Protein AF-A0A933Y3S4-F1 (afdb_monomer)

Radius of gyration: 13.03 Å; Cα contacts (8 Å, |Δi|>4): 198; chains: 1; bounding box: 32×30×29 Å

Structure (mmCIF, N/CA/C/O backbone):
data_AF-A0A933Y3S4-F1
#
_entry.id   AF-A0A933Y3S4-F1
#
loop_
_atom_site.group_PDB
_atom_site.id
_atom_site.type_symbol
_atom_site.label_atom_id
_atom_site.label_alt_id
_atom_site.label_comp_id
_atom_site.label_asym_id
_atom_site.label_entity_id
_atom_site.label_seq_id
_atom_site.pdbx_PDB_ins_code
_atom_site.Cartn_x
_atom_site.Cartn_y
_atom_site.Cartn_z
_atom_site.occupancy
_atom_site.B_iso_or_equiv
_atom_site.auth_seq_id
_atom_site.auth_comp_id
_atom_site.auth_asym_id
_atom_site.auth_atom_id
_atom_site.pdbx_PDB_model_num
ATOM 1 N N . MET A 1 1 ? -4.314 15.878 7.678 1.00 68.31 1 MET A N 1
ATOM 2 C CA . MET A 1 1 ? -5.068 14.777 7.033 1.00 68.31 1 MET A CA 1
ATOM 3 C C . MET A 1 1 ? -4.228 13.519 7.175 1.00 68.31 1 MET A C 1
ATOM 5 O O . MET A 1 1 ? -3.018 13.642 7.026 1.00 68.31 1 MET A O 1
ATOM 9 N N . LYS A 1 2 ? -4.815 12.364 7.532 1.00 89.31 2 LYS A N 1
ATOM 10 C CA . LYS A 1 2 ? -4.036 11.124 7.704 1.00 89.31 2 LYS A CA 1
ATOM 11 C C . LYS A 1 2 ? -3.512 10.631 6.357 1.00 89.31 2 LYS A C 1
ATOM 13 O O . LYS A 1 2 ? -4.253 10.648 5.373 1.00 89.31 2 LYS A O 1
ATOM 18 N N . LYS A 1 3 ? -2.268 10.154 6.346 1.00 95.06 3 LYS A N 1
ATOM 19 C CA . LYS A 1 3 ? -1.577 9.666 5.148 1.00 95.06 3 LYS A CA 1
ATOM 20 C C . LYS A 1 3 ? -1.004 8.278 5.370 1.00 95.06 3 LYS A C 1
ATOM 22 O O . LYS A 1 3 ? -0.773 7.860 6.506 1.00 95.06 3 LYS A O 1
ATOM 27 N N . TYR A 1 4 ? -0.744 7.591 4.270 1.00 97.12 4 TYR A N 1
ATOM 28 C CA . TYR A 1 4 ? 0.108 6.414 4.268 1.00 97.12 4 TYR A CA 1
ATOM 29 C C . TYR A 1 4 ? 1.078 6.473 3.094 1.00 97.12 4 TYR A C 1
ATOM 31 O O . TYR A 1 4 ? 0.815 7.136 2.084 1.00 97.12 4 TYR A O 1
ATOM 39 N N . SER A 1 5 ? 2.183 5.752 3.231 1.00 97.00 5 SER A N 1
ATOM 40 C CA . SER A 1 5 ? 3.188 5.629 2.185 1.00 97.00 5 SER A CA 1
ATOM 41 C C . SER A 1 5 ? 3.470 4.166 1.880 1.00 97.00 5 SER A C 1
ATOM 43 O O . SER A 1 5 ? 3.535 3.327 2.779 1.00 97.00 5 SER A O 1
ATOM 45 N N . VAL A 1 6 ? 3.642 3.873 0.594 1.00 96.75 6 VAL A N 1
ATOM 46 C CA . VAL A 1 6 ? 4.047 2.571 0.059 1.00 96.75 6 VAL A CA 1
ATOM 47 C C . VAL A 1 6 ? 5.350 2.786 -0.692 1.00 96.75 6 VAL A C 1
ATOM 49 O O . VAL A 1 6 ? 5.439 3.719 -1.489 1.00 96.75 6 VAL A O 1
ATOM 52 N N . GLY A 1 7 ? 6.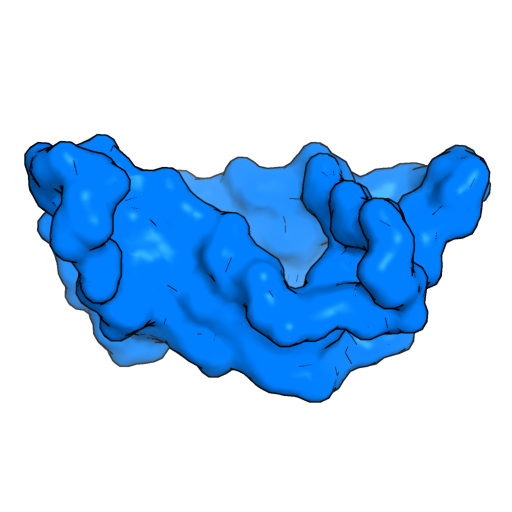354 1.953 -0.429 1.00 94.62 7 GLY A N 1
ATOM 53 C CA . GLY A 1 7 ? 7.663 2.102 -1.059 1.00 94.62 7 GLY A CA 1
ATOM 54 C C . GLY A 1 7 ? 8.191 0.829 -1.694 1.00 94.62 7 GLY A C 1
ATOM 55 O O . GLY A 1 7 ? 8.023 -0.267 -1.142 1.00 94.62 7 GLY A O 1
ATOM 56 N N . ALA A 1 8 ? 8.832 1.013 -2.845 1.00 93.56 8 ALA A N 1
ATOM 57 C CA . ALA A 1 8 ? 9.706 0.049 -3.485 1.00 93.56 8 ALA A CA 1
ATOM 58 C C . ALA A 1 8 ? 11.078 0.049 -2.800 1.00 93.56 8 ALA A C 1
ATOM 60 O O . ALA A 1 8 ? 11.451 0.998 -2.114 1.00 93.56 8 ALA A O 1
ATOM 61 N N . GLY A 1 9 ? 11.793 -1.062 -2.944 1.00 86.94 9 GLY A N 1
ATOM 62 C CA . GLY A 1 9 ? 13.170 -1.190 -2.476 1.00 86.94 9 GLY A CA 1
ATOM 63 C C . GLY A 1 9 ? 14.166 -1.014 -3.618 1.00 86.94 9 GLY A C 1
ATOM 64 O O . GLY A 1 9 ? 13.748 -0.791 -4.760 1.00 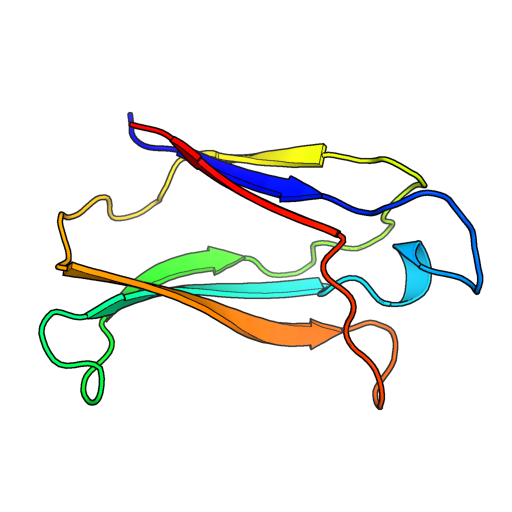86.94 9 GLY A O 1
ATOM 65 N N . PRO A 1 10 ? 15.465 -1.197 -3.341 1.00 86.00 10 PRO A N 1
ATOM 66 C CA . PRO A 1 10 ? 16.493 -1.157 -4.372 1.00 86.00 10 PRO A CA 1
ATOM 67 C C . PRO A 1 10 ? 16.278 -2.286 -5.390 1.00 86.00 10 PRO A C 1
ATOM 69 O O . PRO A 1 10 ? 15.641 -3.300 -5.079 1.00 86.00 10 PRO A O 1
ATOM 72 N N . ASN A 1 11 ? 16.855 -2.154 -6.591 1.00 78.31 11 ASN A N 1
ATOM 73 C CA . ASN A 1 11 ? 16.693 -3.098 -7.711 1.00 78.31 11 ASN A CA 1
ATOM 74 C C . ASN A 1 11 ? 17.373 -4.466 -7.528 1.00 78.31 11 ASN A C 1
ATOM 76 O O . ASN A 1 11 ? 18.001 -5.014 -8.435 1.00 78.31 11 ASN A O 1
ATOM 80 N N . VAL A 1 12 ? 17.282 -5.054 -6.345 1.00 73.19 12 VAL A N 1
ATOM 81 C CA . VAL A 1 12 ? 17.776 -6.401 -6.106 1.00 73.19 12 VAL A CA 1
ATOM 82 C C . VAL A 1 12 ? 16.645 -7.370 -6.448 1.00 73.19 12 VAL A C 1
ATOM 84 O O . VAL A 1 12 ? 15.541 -7.310 -5.901 1.00 73.19 12 VAL A O 1
ATOM 87 N N . HIS A 1 13 ? 16.899 -8.267 -7.402 1.00 76.31 13 HIS A N 1
ATOM 88 C CA . HIS A 1 13 ? 15.926 -9.248 -7.896 1.00 76.31 13 HIS A CA 1
ATOM 89 C C . HIS A 1 13 ? 14.634 -8.639 -8.487 1.00 76.31 13 HIS A C 1
ATOM 91 O O . HIS A 1 13 ? 13.558 -9.197 -8.240 1.00 76.31 13 HIS A O 1
ATOM 97 N N . ALA A 1 14 ? 14.717 -7.521 -9.220 1.00 79.25 14 ALA A N 1
ATOM 98 C CA . ALA A 1 14 ? 13.572 -6.855 -9.859 1.00 79.25 14 ALA A CA 1
ATOM 99 C C . ALA A 1 14 ? 12.458 -6.460 -8.865 1.00 79.25 14 ALA A C 1
ATOM 101 O O . ALA A 1 14 ? 11.279 -6.756 -9.063 1.00 79.25 14 ALA A O 1
ATOM 102 N N . ALA A 1 15 ? 12.835 -5.848 -7.735 1.00 80.25 15 ALA A N 1
ATOM 103 C CA . ALA A 1 15 ? 11.902 -5.510 -6.659 1.00 80.25 15 ALA A CA 1
ATOM 104 C C . ALA A 1 15 ? 10.796 -4.534 -7.097 1.00 80.25 15 ALA A C 1
ATOM 106 O O . ALA A 1 15 ? 9.632 -4.790 -6.792 1.00 80.25 15 ALA A O 1
ATOM 107 N N . HIS A 1 16 ? 11.129 -3.485 -7.856 1.00 84.44 16 HIS A N 1
ATOM 108 C CA . HIS A 1 16 ? 10.147 -2.518 -8.357 1.00 84.44 16 HIS A CA 1
ATOM 109 C C . HIS A 1 16 ? 9.122 -3.164 -9.312 1.00 84.44 16 HIS A C 1
ATOM 111 O O . HIS A 1 16 ? 7.937 -2.845 -9.250 1.00 84.44 16 HIS A O 1
ATOM 117 N N . MET A 1 17 ? 9.529 -4.157 -10.118 1.00 88.12 17 MET A N 1
ATOM 118 C CA . MET A 1 17 ? 8.627 -4.917 -11.006 1.00 88.12 17 MET A CA 1
ATOM 119 C C . MET A 1 17 ? 7.669 -5.849 -10.255 1.00 88.12 17 MET A C 1
ATOM 121 O O . MET A 1 17 ? 6.784 -6.444 -10.859 1.00 88.12 17 MET A O 1
ATOM 125 N N . ARG A 1 18 ? 7.841 -6.011 -8.942 1.00 92.00 18 ARG A N 1
ATOM 126 C CA . ARG A 1 18 ? 7.001 -6.864 -8.089 1.00 92.00 18 ARG A CA 1
ATOM 127 C C . ARG A 1 18 ? 6.155 -6.059 -7.114 1.00 92.00 18 ARG A C 1
ATOM 129 O O . ARG A 1 18 ? 5.520 -6.632 -6.233 1.00 92.00 18 ARG A O 1
ATOM 136 N N . MET A 1 19 ? 6.145 -4.740 -7.249 1.00 94.00 19 MET A N 1
ATOM 137 C CA . MET A 1 19 ? 5.291 -3.884 -6.440 1.00 94.00 19 MET A CA 1
ATOM 138 C C . MET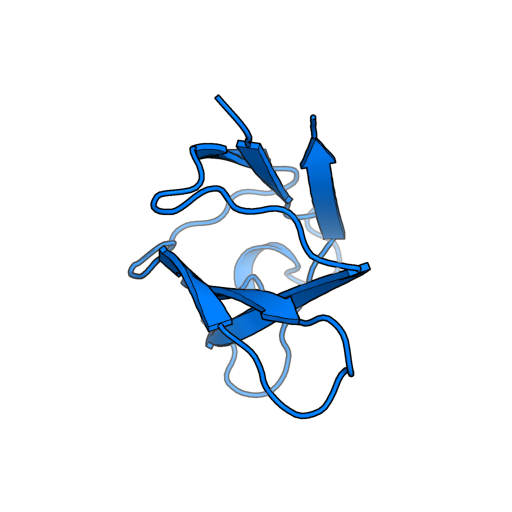 A 1 19 ? 3.812 -4.079 -6.808 1.00 94.00 19 MET A C 1
ATOM 140 O O . MET A 1 19 ? 3.487 -4.397 -7.960 1.00 94.00 19 MET A O 1
ATOM 144 N N . PRO A 1 20 ? 2.889 -3.890 -5.851 1.00 95.38 20 PRO A N 1
ATOM 145 C CA . PRO A 1 20 ? 1.469 -3.880 -6.158 1.00 95.38 20 PRO A CA 1
ATOM 146 C C . PRO A 1 20 ? 1.131 -2.701 -7.081 1.00 95.38 20 PRO A C 1
ATOM 148 O O . PRO A 1 20 ? 1.670 -1.603 -6.939 1.00 95.38 20 PRO A O 1
ATOM 151 N N . VAL A 1 21 ? 0.190 -2.923 -7.997 1.00 96.12 21 VAL A N 1
ATOM 152 C CA . VAL A 1 21 ? -0.353 -1.877 -8.890 1.00 96.12 21 VAL A CA 1
ATOM 153 C C . VAL A 1 21 ? -1.780 -1.483 -8.532 1.00 96.12 21 VAL A C 1
ATOM 155 O O . VAL A 1 21 ? -2.288 -0.466 -9.003 1.00 96.12 21 VAL A O 1
ATOM 158 N N . ALA A 1 22 ? -2.431 -2.279 -7.683 1.00 97.25 22 ALA A N 1
ATOM 159 C CA . ALA A 1 22 ? -3.704 -1.942 -7.077 1.00 97.25 22 ALA A CA 1
ATOM 160 C C . ALA A 1 22 ? -3.798 -2.524 -5.667 1.00 97.25 22 ALA A C 1
ATOM 162 O O . ALA A 1 22 ? -3.331 -3.638 -5.401 1.00 97.25 22 ALA A O 1
ATOM 163 N N . TRP A 1 23 ? -4.416 -1.771 -4.766 1.00 97.88 23 TRP A N 1
ATOM 164 C CA . TRP A 1 23 ? -4.629 -2.195 -3.390 1.00 97.88 23 TRP A CA 1
ATOM 165 C C . TRP A 1 23 ? -5.759 -1.416 -2.723 1.00 97.88 23 TRP A C 1
ATOM 167 O O . TRP A 1 23 ? -6.205 -0.364 -3.188 1.00 97.88 23 TRP A O 1
ATOM 177 N N . LYS A 1 24 ? -6.170 -1.926 -1.565 1.00 98.50 24 LYS A N 1
ATOM 178 C CA . LYS A 1 24 ? -7.048 -1.247 -0.618 1.00 98.50 24 LYS A CA 1
ATOM 179 C C . LYS A 1 24 ? -6.320 -1.037 0.701 1.00 98.50 24 LYS A C 1
ATOM 181 O O . LYS A 1 24 ? -5.720 -1.975 1.227 1.00 98.50 24 LYS A O 1
ATOM 186 N N . LEU A 1 25 ? -6.397 0.169 1.256 1.00 98.31 25 LEU A N 1
ATOM 187 C CA . LEU A 1 25 ? -6.085 0.372 2.669 1.00 98.31 25 LEU A CA 1
ATOM 188 C C . LEU A 1 25 ? -7.346 0.051 3.463 1.00 98.31 25 LEU A C 1
ATOM 190 O O . LEU A 1 25 ? -8.394 0.653 3.225 1.00 98.31 25 LEU A O 1
ATOM 194 N N . GLN A 1 26 ? -7.248 -0.890 4.396 1.00 98.50 26 GLN A N 1
ATOM 195 C CA . GLN A 1 26 ? -8.398 -1.341 5.170 1.00 98.50 26 GLN A CA 1
ATOM 196 C C . GLN A 1 26 ? -8.148 -1.239 6.668 1.00 98.50 26 GLN A C 1
ATOM 198 O O . GLN A 1 26 ? -7.034 -1.477 7.138 1.00 98.50 26 GLN A O 1
ATOM 203 N N . GLY A 1 27 ? -9.210 -0.923 7.405 1.00 98.19 27 GLY A N 1
ATOM 204 C CA . GLY A 1 27 ? -9.232 -0.870 8.863 1.00 98.19 27 GLY A CA 1
ATOM 205 C C . GLY A 1 27 ? -10.145 -1.938 9.461 1.00 98.19 27 GLY A C 1
ATOM 206 O O . GLY A 1 27 ? -11.161 -2.302 8.870 1.00 98.19 27 GLY A O 1
ATOM 207 N N . SER A 1 28 ? -9.786 -2.450 10.636 1.00 98.62 28 SER A N 1
ATOM 208 C CA . SER A 1 28 ? -10.606 -3.383 11.412 1.00 98.62 28 SER A CA 1
ATOM 209 C C . SER A 1 28 ? -10.384 -3.210 12.913 1.00 98.62 28 SER A C 1
ATOM 211 O O . SER A 1 28 ? -9.290 -2.861 13.355 1.00 98.62 28 SER A O 1
ATOM 213 N N . ASN A 1 29 ? -11.406 -3.507 13.716 1.00 98.56 29 ASN A N 1
ATOM 214 C CA . ASN A 1 29 ? -11.276 -3.603 15.174 1.00 98.56 29 ASN A CA 1
ATOM 215 C C . ASN A 1 29 ? -11.122 -5.048 15.677 1.00 98.56 29 ASN A C 1
ATOM 217 O O . ASN A 1 29 ? -10.802 -5.256 16.845 1.00 98.56 29 ASN A O 1
ATOM 221 N N . GLU A 1 30 ? -11.283 -6.032 14.789 1.00 98.38 30 GLU A N 1
ATOM 222 C CA . GLU A 1 30 ? -11.490 -7.448 15.138 1.00 98.38 30 GLU A CA 1
ATOM 223 C C . GLU A 1 30 ? -10.807 -8.441 14.180 1.00 98.38 30 GLU A C 1
ATOM 225 O O . GLU A 1 30 ? -10.900 -9.648 14.365 1.00 98.38 30 GLU A O 1
ATOM 230 N N . LYS A 1 31 ? -10.066 -7.946 13.177 1.00 98.00 31 LYS A N 1
ATOM 231 C CA . LYS A 1 31 ? -9.286 -8.707 12.177 1.00 98.00 31 LYS A CA 1
ATOM 232 C C . LYS A 1 31 ? -10.094 -9.600 11.223 1.00 98.00 31 LYS A C 1
ATOM 234 O O . LYS A 1 31 ? -9.504 -10.133 10.284 1.00 98.00 31 LYS A O 1
ATOM 239 N N . THR A 1 32 ? -11.406 -9.734 11.404 1.00 97.69 32 THR A N 1
ATOM 240 C CA . THR A 1 32 ? -12.300 -10.519 10.534 1.00 97.69 32 THR A CA 1
ATOM 241 C C . THR A 1 32 ? -13.064 -9.634 9.553 1.00 97.69 32 THR A C 1
ATOM 243 O O . THR A 1 32 ? -12.938 -9.824 8.345 1.00 97.69 32 THR A O 1
ATOM 246 N N . ASN A 1 33 ? -13.782 -8.622 10.046 1.00 98.19 33 ASN A N 1
ATOM 247 C CA . ASN A 1 33 ? -14.467 -7.637 9.211 1.00 98.19 33 ASN A CA 1
ATOM 248 C C . ASN A 1 33 ? -13.549 -6.449 8.920 1.00 98.19 33 ASN A C 1
ATOM 250 O O . ASN A 1 33 ? -12.983 -5.853 9.839 1.00 98.19 33 ASN A O 1
ATOM 254 N N . TRP A 1 34 ? -13.406 -6.099 7.644 1.00 98.69 34 TRP A N 1
ATOM 255 C CA . TRP A 1 34 ? -12.510 -5.041 7.176 1.00 98.69 34 TRP A CA 1
ATOM 256 C C . TRP A 1 34 ? -13.293 -3.979 6.408 1.00 98.69 34 TRP A C 1
ATOM 258 O O . TRP A 1 34 ? -14.089 -4.309 5.533 1.00 98.69 34 TRP A O 1
ATOM 268 N N . VAL A 1 35 ? -13.045 -2.709 6.728 1.00 98.69 35 VAL A N 1
ATOM 269 C CA . VAL A 1 35 ? -13.653 -1.546 6.067 1.00 98.69 35 VAL A CA 1
ATOM 270 C C . VAL A 1 35 ? -12.633 -0.895 5.139 1.00 98.69 35 VAL A C 1
ATOM 272 O O . VAL A 1 35 ? -11.502 -0.638 5.553 1.00 98.69 35 VAL A O 1
ATOM 275 N N . ASP A 1 36 ? -13.040 -0.604 3.903 1.00 98.56 36 ASP A N 1
ATOM 276 C CA . ASP A 1 36 ? -12.222 0.100 2.910 1.00 98.56 36 ASP A CA 1
ATOM 277 C C . ASP A 1 36 ? -12.087 1.588 3.272 1.00 98.56 36 ASP A C 1
ATOM 279 O O . ASP A 1 36 ? -13.072 2.332 3.274 1.00 98.56 36 ASP A O 1
ATOM 283 N N . LEU A 1 37 ? -10.857 2.019 3.563 1.00 98.31 37 LEU A N 1
ATOM 284 C CA . LEU A 1 37 ? -10.506 3.408 3.8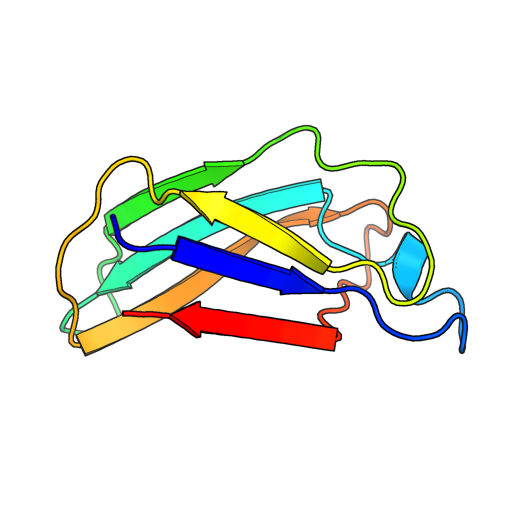92 1.00 98.31 37 LEU A CA 1
ATOM 285 C C . LEU A 1 37 ? -9.969 4.164 2.680 1.00 98.31 37 LEU A C 1
ATOM 287 O O . LEU A 1 37 ? -10.161 5.372 2.557 1.00 98.31 37 LEU A O 1
ATOM 291 N N . ASP A 1 38 ? -9.284 3.452 1.792 1.00 98.62 38 ASP A N 1
ATOM 292 C CA . ASP A 1 38 ? -8.797 3.977 0.524 1.00 98.62 38 ASP A CA 1
ATOM 293 C C . ASP A 1 38 ? -8.690 2.853 -0.510 1.00 98.62 38 ASP A C 1
ATOM 295 O O . ASP A 1 38 ? -8.515 1.682 -0.154 1.00 98.62 38 ASP A O 1
ATOM 299 N N . MET A 1 39 ? -8.770 3.214 -1.787 1.00 98.50 39 MET A N 1
ATOM 300 C CA . MET A 1 39 ? -8.604 2.304 -2.914 1.00 98.50 39 MET A CA 1
ATOM 301 C C . MET A 1 39 ? -7.722 2.967 -3.963 1.00 98.50 39 MET A C 1
ATOM 303 O O . MET A 1 39 ? -7.997 4.079 -4.408 1.00 98.50 39 MET A O 1
ATOM 307 N N . ARG A 1 40 ? -6.672 2.259 -4.378 1.00 98.44 40 ARG A N 1
ATOM 308 C CA . ARG A 1 40 ? -5.765 2.704 -5.433 1.00 98.44 40 ARG A CA 1
ATOM 309 C C . ARG A 1 40 ? -5.725 1.678 -6.546 1.00 98.44 40 ARG A C 1
ATOM 311 O O . ARG A 1 40 ? -5.640 0.477 -6.296 1.00 98.44 40 ARG A O 1
ATOM 318 N N . THR A 1 41 ? -5.755 2.178 -7.769 1.00 97.75 41 THR A N 1
ATOM 319 C CA . THR A 1 41 ? -5.583 1.415 -9.003 1.00 97.75 41 THR A CA 1
ATOM 320 C C . THR A 1 41 ? -4.548 2.106 -9.877 1.00 97.75 41 THR A C 1
ATOM 322 O O . THR A 1 41 ? -4.166 3.250 -9.612 1.00 97.75 41 THR A O 1
ATOM 325 N N . GLU A 1 42 ? -4.077 1.390 -10.897 1.00 96.19 42 GLU A N 1
ATOM 326 C CA . GLU A 1 42 ? -3.178 1.917 -11.932 1.00 96.19 42 GLU A CA 1
ATOM 327 C C . GLU A 1 42 ? -1.882 2.532 -11.378 1.00 96.19 42 GLU A C 1
ATOM 329 O O . GLU A 1 42 ? -1.271 3.409 -11.980 1.00 96.19 42 GLU A O 1
ATOM 334 N N . GLN A 1 43 ? -1.422 2.043 -10.224 1.00 96.69 43 GLN A N 1
ATOM 335 C CA . GLN A 1 43 ? -0.161 2.456 -9.616 1.00 96.69 43 GLN A CA 1
ATOM 336 C C . GLN A 1 43 ? 0.991 1.687 -10.263 1.00 96.69 43 GLN A C 1
ATOM 338 O O . GLN A 1 43 ? 1.586 0.797 -9.665 1.00 96.69 43 GLN A O 1
ATOM 343 N N . THR A 1 44 ? 1.258 1.997 -11.527 1.00 94.12 44 THR A N 1
ATOM 344 C CA . THR A 1 44 ? 2.258 1.328 -12.369 1.00 94.12 44 THR A CA 1
ATOM 345 C C . THR A 1 44 ? 3.593 2.075 -12.363 1.00 94.12 44 THR A C 1
ATOM 347 O O . THR A 1 44 ? 3.740 3.091 -11.677 1.00 94.12 44 THR A O 1
ATOM 350 N N . ASN A 1 45 ? 4.570 1.560 -13.120 1.00 92.12 45 ASN A N 1
ATOM 351 C CA . ASN A 1 45 ? 5.864 2.203 -13.379 1.00 92.12 45 ASN A CA 1
ATOM 352 C C . ASN A 1 45 ? 6.626 2.580 -12.105 1.00 92.12 45 ASN A C 1
ATOM 354 O O . ASN A 1 45 ? 7.133 3.691 -11.985 1.00 92.12 45 ASN A O 1
ATOM 358 N N . TRP A 1 46 ? 6.660 1.663 -11.138 1.00 93.75 46 TRP A N 1
ATOM 359 C CA . TRP A 1 46 ? 7.480 1.834 -9.947 1.00 93.75 46 TRP A CA 1
ATOM 360 C C . TRP A 1 46 ? 8.951 1.943 -10.330 1.00 93.75 46 TRP A C 1
ATOM 362 O O . TRP A 1 46 ? 9.440 1.130 -11.121 1.00 93.75 46 TRP A O 1
ATOM 372 N N . THR A 1 47 ? 9.650 2.910 -9.747 1.00 93.19 47 THR A N 1
ATOM 373 C CA . THR A 1 47 ? 11.111 2.991 -9.838 1.00 93.19 47 THR A CA 1
ATOM 374 C C . THR A 1 47 ? 11.765 2.441 -8.577 1.00 93.19 47 THR A C 1
ATOM 376 O O . THR A 1 47 ? 11.126 2.273 -7.536 1.00 93.19 47 THR A O 1
ATOM 379 N N . ASP A 1 48 ? 13.055 2.139 -8.675 1.00 92.44 48 ASP A N 1
ATOM 380 C CA . ASP A 1 48 ? 13.849 1.701 -7.530 1.00 92.44 48 ASP A CA 1
ATOM 381 C C . ASP A 1 48 ? 13.822 2.752 -6.412 1.00 92.44 48 ASP A C 1
ATOM 383 O O . ASP A 1 48 ? 13.848 3.953 -6.685 1.00 92.44 48 ASP A O 1
ATOM 387 N N . ASP A 1 49 ? 13.712 2.282 -5.166 1.00 92.75 49 ASP A N 1
ATOM 388 C CA . ASP A 1 49 ? 13.649 3.104 -3.946 1.00 92.75 49 ASP A CA 1
ATOM 389 C C . ASP A 1 49 ? 12.525 4.168 -3.919 1.00 92.75 49 ASP A C 1
ATOM 391 O O . ASP A 1 49 ? 12.510 5.063 -3.069 1.00 92.75 49 ASP A O 1
ATOM 395 N N . GLU A 1 50 ? 11.545 4.075 -4.825 1.00 95.06 50 GLU A N 1
ATOM 396 C CA . GLU A 1 50 ? 10.431 5.017 -4.891 1.00 95.06 50 GLU A CA 1
ATOM 397 C C . GLU A 1 50 ? 9.520 4.885 -3.669 1.00 95.06 50 GLU A C 1
ATOM 399 O O . GLU A 1 50 ? 9.097 3.787 -3.307 1.00 95.06 50 GLU A O 1
ATOM 404 N N . VAL A 1 51 ? 9.125 6.018 -3.084 1.00 95.75 51 VAL A N 1
ATOM 405 C CA . VAL A 1 51 ? 8.093 6.082 -2.045 1.00 95.75 51 VAL A CA 1
ATOM 406 C C . VAL A 1 51 ? 6.934 6.936 -2.537 1.00 95.75 51 VAL A C 1
ATOM 408 O O . VAL A 1 51 ? 7.077 8.138 -2.754 1.00 95.75 51 VAL A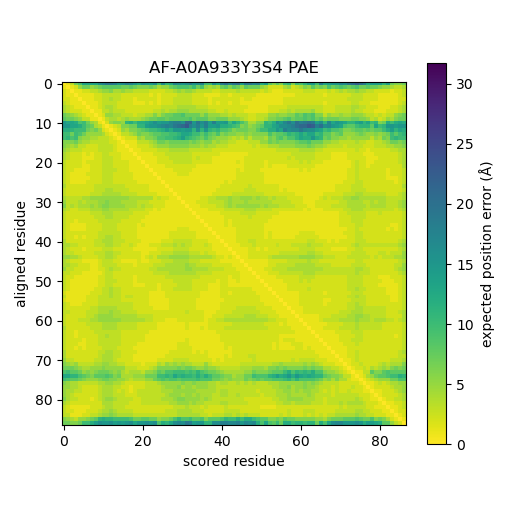 O 1
ATOM 411 N N . ARG A 1 52 ? 5.752 6.327 -2.642 1.00 96.62 52 ARG A N 1
ATOM 412 C CA . ARG A 1 52 ? 4.507 7.029 -2.966 1.00 96.62 52 ARG A CA 1
ATOM 413 C C . ARG A 1 52 ? 3.717 7.287 -1.698 1.00 96.62 52 ARG A C 1
ATOM 415 O O . ARG A 1 52 ? 3.516 6.376 -0.898 1.00 96.62 52 ARG A O 1
ATOM 422 N N . SER A 1 53 ? 3.259 8.524 -1.530 1.00 96.81 53 SER A N 1
ATOM 423 C CA . SER A 1 53 ? 2.468 8.954 -0.374 1.00 96.81 53 SER A CA 1
ATOM 424 C C . SER A 1 53 ? 1.070 9.365 -0.807 1.00 96.81 53 SER A C 1
ATOM 426 O O . SER A 1 53 ? 0.908 10.066 -1.804 1.00 96.81 53 SER A O 1
ATOM 428 N N . PHE A 1 54 ? 0.070 8.957 -0.035 1.00 96.75 54 PHE A N 1
ATOM 429 C CA . PHE A 1 54 ? -1.335 9.149 -0.365 1.00 96.75 54 PHE A CA 1
ATOM 430 C C . PHE A 1 54 ? -2.103 9.690 0.839 1.00 96.75 54 PHE A C 1
ATOM 432 O O . PHE A 1 54 ? -1.927 9.216 1.964 1.00 96.75 54 PHE A O 1
ATOM 439 N N . ASP A 1 55 ? -2.989 10.654 0.592 1.00 96.94 55 ASP A N 1
ATOM 440 C CA . ASP A 1 55 ? -4.039 11.012 1.544 1.00 96.94 55 ASP A CA 1
ATOM 441 C C . ASP A 1 55 ? -5.080 9.890 1.605 1.00 96.94 55 ASP A C 1
ATOM 443 O O . ASP A 1 55 ? -5.527 9.388 0.571 1.00 96.94 55 ASP A O 1
ATOM 447 N N . ILE A 1 56 ? -5.482 9.499 2.815 1.00 97.25 56 ILE A N 1
ATOM 448 C CA . ILE A 1 56 ? -6.521 8.480 2.995 1.00 97.25 56 ILE A CA 1
ATOM 449 C C . ILE A 1 56 ? -7.872 9.090 2.613 1.00 97.25 56 ILE A C 1
ATOM 451 O O . ILE A 1 56 ? -8.290 10.073 3.223 1.00 97.25 56 ILE A O 1
ATOM 455 N N . ALA A 1 57 ? -8.572 8.487 1.648 1.00 97.88 57 ALA A N 1
ATOM 456 C CA . ALA A 1 57 ? -9.850 8.994 1.147 1.00 97.88 57 ALA A CA 1
ATOM 457 C C .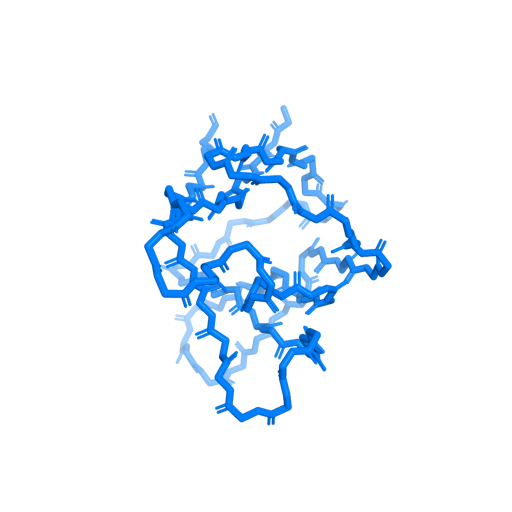 ALA A 1 57 ? -10.947 9.056 2.228 1.00 97.88 57 ALA A C 1
ATOM 459 O O . ALA A 1 57 ? -11.704 10.022 2.295 1.00 97.88 57 ALA A O 1
ATOM 460 N N . LYS A 1 58 ? -11.033 8.032 3.087 1.00 97.06 58 LYS A N 1
ATOM 461 C CA . LYS A 1 58 ? -11.984 7.937 4.207 1.00 97.06 58 LYS A CA 1
ATOM 462 C C . LYS A 1 58 ? -11.227 7.671 5.512 1.00 97.06 58 LYS A C 1
ATOM 464 O O . LYS A 1 58 ? -11.169 6.529 5.974 1.00 97.06 58 LYS A O 1
ATOM 469 N N . PRO A 1 59 ? -10.586 8.692 6.105 1.00 95.94 59 PRO A N 1
ATOM 470 C CA . PRO A 1 59 ? -9.773 8.497 7.294 1.00 95.94 59 PRO A CA 1
ATOM 471 C C . PRO A 1 59 ? -10.668 8.182 8.496 1.00 95.94 59 PRO A C 1
ATOM 473 O O . PRO A 1 59 ? -11.535 8.970 8.864 1.00 95.94 59 PRO A O 1
ATOM 476 N N . ALA A 1 60 ? -10.429 7.041 9.136 1.00 94.62 60 ALA A N 1
ATOM 477 C CA . ALA A 1 60 ? -11.121 6.634 10.353 1.00 94.62 60 ALA A CA 1
ATOM 478 C C . ALA A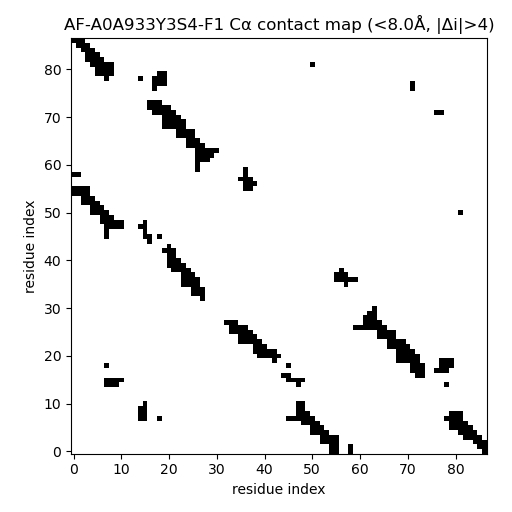 1 60 ? -10.187 5.802 11.251 1.00 94.62 60 ALA A C 1
ATOM 480 O O . ALA A 1 60 ? -9.291 5.122 10.740 1.00 94.62 60 ALA A O 1
ATOM 481 N N . PRO A 1 61 ? -10.336 5.885 12.586 1.00 94.31 61 PRO A N 1
ATOM 482 C CA . PRO A 1 61 ? -9.491 5.150 13.514 1.00 94.31 61 PRO A CA 1
ATOM 483 C C . PRO A 1 61 ? -9.925 3.684 13.626 1.00 94.31 61 PRO A C 1
ATOM 485 O O . PRO A 1 61 ? -11.076 3.383 13.928 1.00 94.31 61 PRO A O 1
ATOM 488 N N . TYR A 1 62 ? -8.964 2.779 13.455 1.00 96.12 62 TYR A N 1
ATOM 489 C CA . TYR A 1 62 ? -9.116 1.345 13.683 1.00 96.12 62 TYR A CA 1
ATOM 490 C C . TYR A 1 62 ? -7.947 0.788 14.491 1.00 96.12 62 TYR A C 1
ATOM 492 O O . TYR A 1 62 ? -6.850 1.350 14.491 1.00 96.12 62 TYR A O 1
ATOM 500 N N . ARG A 1 63 ? -8.183 -0.332 15.180 1.00 96.69 63 ARG A N 1
ATOM 501 C CA . ARG A 1 63 ? -7.154 -1.051 15.950 1.00 96.69 63 ARG A CA 1
ATOM 502 C C . ARG A 1 63 ? -6.136 -1.767 15.065 1.00 96.69 63 ARG A C 1
ATOM 504 O O . ARG A 1 63 ? -4.977 -1.899 15.445 1.00 96.69 63 ARG A O 1
ATOM 511 N N . TYR A 1 64 ? -6.576 -2.236 13.905 1.00 97.88 64 TYR A N 1
ATOM 512 C CA . TYR A 1 64 ? -5.767 -2.955 12.935 1.00 97.88 64 TYR A CA 1
ATOM 513 C C . TYR A 1 64 ? -5.912 -2.305 11.570 1.00 97.88 64 TYR A C 1
ATOM 515 O O . TYR A 1 64 ? -7.012 -1.925 11.168 1.00 97.88 64 TYR A O 1
ATOM 523 N N . TYR A 1 65 ? -4.801 -2.239 10.848 1.00 97.00 65 TYR A N 1
ATOM 524 C CA . TYR A 1 65 ? -4.764 -1.812 9.459 1.00 97.00 65 TYR A CA 1
ATOM 525 C C . TYR A 1 65 ? -4.107 -2.899 8.625 1.00 97.00 65 TYR A C 1
ATOM 527 O O . TYR A 1 65 ? -3.230 -3.619 9.109 1.00 97.00 65 TYR A O 1
ATOM 535 N N . ARG A 1 66 ? -4.519 -3.007 7.366 1.00 96.88 66 ARG A N 1
ATOM 536 C CA . ARG A 1 66 ? -3.817 -3.812 6.369 1.00 96.88 66 ARG A CA 1
ATOM 537 C C . ARG A 1 66 ? -3.789 -3.096 5.031 1.00 96.88 66 ARG A C 1
ATOM 539 O O . ARG A 1 66 ? -4.734 -2.391 4.675 1.00 96.88 66 ARG A O 1
ATOM 546 N N . LEU A 1 67 ? -2.728 -3.352 4.281 1.00 97.19 67 LEU A N 1
ATOM 547 C CA . LEU A 1 67 ? -2.668 -3.087 2.855 1.00 97.19 67 LEU A CA 1
ATOM 548 C C . LEU A 1 67 ? -3.088 -4.372 2.134 1.00 97.19 67 LEU A C 1
ATOM 550 O O . LEU A 1 67 ? -2.354 -5.357 2.137 1.00 97.19 67 LEU A O 1
ATOM 554 N N . TYR A 1 68 ? -4.291 -4.393 1.571 1.00 96.88 68 TYR A N 1
ATOM 555 C CA . TYR A 1 68 ? -4.800 -5.542 0.829 1.00 96.88 68 TYR A CA 1
ATOM 556 C C . TYR A 1 68 ? -4.513 -5.350 -0.660 1.00 96.88 68 TYR A C 1
ATOM 558 O O . TYR A 1 68 ? -5.229 -4.616 -1.342 1.00 96.88 68 TYR A O 1
ATOM 566 N N . ALA A 1 69 ? -3.435 -5.963 -1.149 1.00 95.31 69 ALA A N 1
ATOM 567 C CA . ALA A 1 69 ? -3.089 -5.938 -2.566 1.00 95.31 69 ALA A CA 1
ATOM 568 C C . ALA A 1 69 ? -4.142 -6.696 -3.386 1.00 95.31 69 ALA A C 1
ATOM 570 O O . ALA A 1 69 ? -4.504 -7.823 -3.052 1.00 95.31 69 ALA A O 1
ATOM 571 N N . THR A 1 70 ? -4.626 -6.072 -4.459 1.00 96.06 70 THR A N 1
ATOM 572 C CA . THR A 1 70 ? -5.636 -6.648 -5.363 1.00 96.06 70 THR A CA 1
ATOM 573 C C . THR A 1 70 ? -5.095 -6.893 -6.767 1.00 96.06 70 THR A C 1
ATOM 575 O O . THR A 1 70 ? -5.722 -7.617 -7.531 1.00 96.06 70 THR A O 1
ATOM 578 N N . ALA A 1 71 ? -3.946 -6.303 -7.114 1.00 94.75 71 ALA A N 1
ATOM 579 C CA . ALA A 1 71 ? -3.203 -6.611 -8.333 1.00 94.75 71 ALA A CA 1
ATOM 580 C C . ALA A 1 71 ? -1.710 -6.279 -8.179 1.00 94.75 71 ALA A C 1
ATOM 582 O O . ALA A 1 71 ? -1.338 -5.352 -7.453 1.00 94.75 71 ALA A O 1
ATOM 583 N N . GLY A 1 72 ? -0.870 -6.988 -8.931 1.00 92.44 72 GLY A N 1
ATOM 584 C CA . GLY A 1 72 ? 0.543 -6.678 -9.151 1.00 92.44 72 GLY A CA 1
ATOM 585 C C . GLY A 1 72 ? 0.923 -6.852 -10.613 1.00 92.44 72 GLY A C 1
ATOM 586 O O . GLY A 1 72 ? 0.133 -7.370 -11.401 1.00 92.44 72 GLY A O 1
ATOM 587 N N . VAL A 1 73 ? 2.130 -6.408 -10.966 1.00 83.38 73 VAL A N 1
ATOM 588 C CA . VAL A 1 73 ? 2.699 -6.667 -12.299 1.00 83.38 73 VAL A CA 1
ATOM 589 C C . VAL A 1 73 ? 3.096 -8.142 -12.429 1.00 83.38 73 VAL A C 1
ATOM 591 O O . VAL A 1 73 ? 2.764 -8.791 -13.417 1.00 83.38 73 VAL A O 1
ATOM 594 N N . ASP A 1 74 ? 3.766 -8.684 -11.411 1.00 82.81 74 ASP A N 1
ATOM 595 C CA . ASP A 1 74 ? 4.064 -10.113 -11.285 1.00 82.81 74 ASP A CA 1
ATOM 596 C C . ASP A 1 74 ? 2.837 -10.844 -10.708 1.00 82.81 74 ASP A C 1
ATOM 598 O O . ASP A 1 74 ? 2.250 -10.417 -9.710 1.00 82.81 74 ASP A O 1
ATOM 602 N N . GLN A 1 75 ? 2.424 -11.938 -11.353 1.00 75.62 75 GLN A N 1
ATOM 603 C CA . GLN A 1 75 ? 1.222 -12.696 -10.974 1.00 75.62 75 GLN A CA 1
ATOM 604 C C . GLN A 1 75 ? 1.452 -13.696 -9.833 1.00 75.62 75 GLN A C 1
ATOM 606 O O . GLN A 1 75 ? 0.502 -14.300 -9.340 1.00 75.62 75 GLN A O 1
ATOM 611 N N . THR A 1 76 ? 2.702 -13.896 -9.421 1.00 85.06 76 THR A N 1
ATOM 612 C CA . THR A 1 76 ? 3.096 -14.926 -8.450 1.00 85.06 76 THR A CA 1
ATOM 613 C C . THR A 1 76 ? 3.726 -14.343 -7.193 1.00 85.06 76 THR A C 1
ATOM 615 O O . THR A 1 76 ? 3.621 -14.938 -6.120 1.00 85.06 76 THR A O 1
ATOM 618 N N . ILE A 1 77 ? 4.370 -13.178 -7.303 1.00 88.12 77 ILE A N 1
ATOM 619 C CA . ILE A 1 77 ? 5.109 -12.551 -6.211 1.00 88.12 77 ILE A CA 1
ATOM 620 C C . ILE A 1 77 ? 4.748 -11.070 -6.128 1.00 88.12 77 ILE A C 1
ATOM 622 O O . ILE A 1 77 ? 5.057 -10.293 -7.025 1.00 88.12 77 ILE A O 1
ATOM 626 N N . ILE A 1 78 ? 4.208 -10.662 -4.980 1.00 90.62 78 ILE A N 1
ATOM 627 C CA . ILE A 1 78 ? 4.152 -9.255 -4.580 1.00 90.62 78 ILE A CA 1
ATOM 628 C C . ILE A 1 78 ? 5.276 -8.982 -3.590 1.00 90.62 78 ILE A C 1
ATOM 630 O O . ILE A 1 78 ? 5.509 -9.756 -2.659 1.00 90.62 78 ILE A O 1
ATOM 634 N N . ARG A 1 79 ? 5.952 -7.852 -3.765 1.00 90.69 79 ARG A N 1
ATOM 635 C CA . ARG A 1 79 ? 6.889 -7.296 -2.797 1.00 90.69 79 ARG A CA 1
ATOM 636 C C . ARG A 1 79 ? 6.371 -5.978 -2.258 1.00 90.69 79 ARG A C 1
ATOM 638 O O . ARG A 1 79 ? 5.711 -5.209 -2.947 1.00 90.69 79 ARG A O 1
ATOM 645 N N . LEU A 1 80 ? 6.708 -5.741 -1.002 1.00 90.00 80 LEU A N 1
ATOM 646 C CA . LEU A 1 80 ? 6.469 -4.495 -0.306 1.00 90.00 80 LEU A CA 1
ATOM 647 C C . LEU A 1 80 ? 7.731 -4.214 0.493 1.00 90.00 80 LEU A C 1
ATOM 649 O O . LEU A 1 80 ? 8.091 -5.004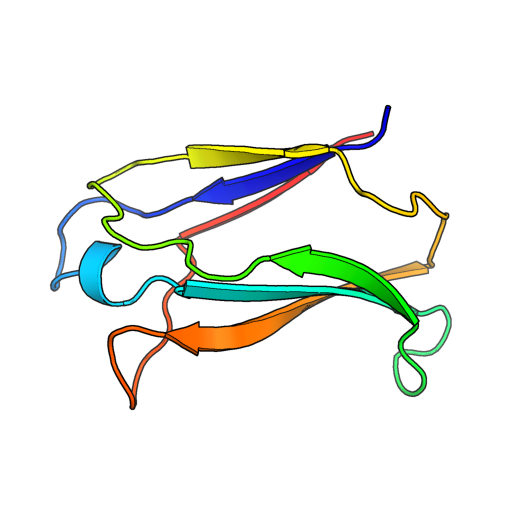 1.364 1.00 90.00 80 LEU A O 1
ATOM 653 N N . TYR A 1 81 ? 8.431 -3.137 0.157 1.00 91.62 81 TYR A N 1
ATOM 654 C CA . TYR A 1 81 ? 9.642 -2.764 0.880 1.00 91.62 81 TYR A CA 1
ATOM 655 C C . TYR A 1 81 ? 9.313 -1.866 2.068 1.00 91.62 81 TYR A C 1
ATOM 657 O O . TYR A 1 81 ? 9.886 -2.005 3.146 1.00 91.62 81 TYR A O 1
ATOM 665 N N . LYS A 1 82 ? 8.337 -0.973 1.884 1.00 91.25 82 LYS A N 1
ATOM 666 C CA . LYS A 1 82 ? 7.911 -0.030 2.910 1.00 91.25 82 LYS A CA 1
ATOM 667 C C . LYS A 1 82 ? 6.398 0.099 2.963 1.00 91.25 82 LYS A C 1
ATOM 669 O O . LYS A 1 82 ? 5.741 0.227 1.930 1.00 91.25 82 LYS A O 1
ATOM 674 N N . PHE A 1 83 ? 5.884 0.132 4.187 1.00 95.06 83 PHE A N 1
ATOM 675 C CA . PHE A 1 83 ? 4.543 0.593 4.504 1.00 95.06 83 PHE A CA 1
ATOM 676 C C . PHE A 1 83 ? 4.598 1.429 5.775 1.00 95.06 83 PHE A C 1
ATOM 678 O O . PHE A 1 83 ? 4.899 0.905 6.847 1.00 95.06 83 PHE A O 1
ATOM 685 N N . ASP A 1 84 ? 4.272 2.710 5.640 1.00 95.25 84 ASP A N 1
ATOM 686 C CA . ASP A 1 84 ? 4.156 3.625 6.767 1.00 95.25 84 ASP A CA 1
ATOM 687 C C . ASP A 1 84 ? 2.726 4.138 6.847 1.00 95.25 84 ASP A C 1
ATOM 689 O O . ASP A 1 84 ? 2.173 4.626 5.861 1.00 95.25 84 ASP A O 1
ATOM 693 N N . LEU A 1 85 ? 2.146 4.080 8.040 1.00 93.19 85 LEU A N 1
ATOM 694 C CA . LEU A 1 85 ? 0.908 4.771 8.365 1.00 93.19 85 LEU A CA 1
ATOM 695 C C . LEU A 1 85 ? 1.252 5.910 9.321 1.00 93.19 85 LEU A C 1
ATOM 697 O O . LEU A 1 85 ? 1.654 5.666 10.458 1.00 93.19 85 LEU A O 1
ATOM 701 N N . THR A 1 86 ? 1.109 7.146 8.858 1.00 85.50 86 THR A N 1
ATOM 702 C CA . THR A 1 86 ? 1.477 8.340 9.628 1.00 85.50 86 THR A CA 1
ATOM 703 C C . THR A 1 86 ? 0.230 9.034 10.167 1.00 85.50 86 THR A C 1
ATOM 705 O O . THR A 1 86 ? -0.767 9.170 9.448 1.00 85.50 86 THR A O 1
ATOM 708 N N . ASN A 1 87 ? 0.293 9.468 11.428 1.00 61.78 87 ASN A N 1
ATOM 709 C CA . ASN A 1 87 ? -0.735 10.312 12.045 1.00 61.78 87 ASN A CA 1
ATOM 710 C C . ASN A 1 87 ? -0.614 11.769 11.599 1.00 61.78 87 ASN A C 1
ATOM 712 O O . ASN A 1 87 ? 0.533 12.244 11.462 1.00 61.78 87 ASN A O 1
#

Solvent-accessible surface area (backbone atoms only — not comparable to full-at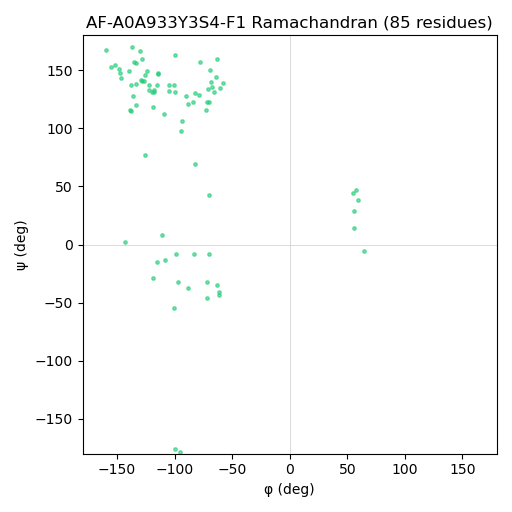om values): 4991 Å² total; per-residue (Å²): 130,49,35,38,35,46,22,36,32,59,73,64,88,54,32,24,61,15,30,55,24,21,35,30,41,30,34,16,84,74,85,76,66,73,44,82,27,32,78,49,65,84,49,62,90,59,45,61,57,36,71,50,74,43,75,47,77,50,76,75,94,54,80,39,74,47,78,46,72,76,39,45,74,36,93,86,48,76,47,76,65,39,78,46,81,49,126

Foldseek 3Di:
DWKKKFWFAACDVNRQQQAFQWWFKWAAQPVPDTDGQAIGHRNDDGDHGDMDMDDGNRDDDHPDIDTGRPGGSDPPHHDTPDMDTDD

Sequence (87 aa):
MKKYSVGAGPNVHAAHMRMPVAWKLQGSNEKTNWVDLDMRTEQTNWTDDEVRSFDIAKPAPYRYYRLYATAGVDQTIIRLYKFDLTN

Mean predicted aligned error: 3.33 Å

Nearest PDB structures (foldseek):
  7nsn-assembly2_B  TM=9.163E-01  e=4.861E-04  Neobacillus novalis
  7nsn-assembly1_A  TM=8.845E-01  e=4.861E-04  Neobacillus novalis
  2w1s-assembly1_A  TM=6.468E-01  e=4.076E-02  Clostridium perfringens
  7rga-assembly1_D  TM=6.625E-01  e=1.343E-01  synthetic construct
  7rg7-assembly1_A  TM=6.543E-01  e=3.147E-01  synthetic construct

Secondary structure (DSSP, 8-state):
--EEEEE---STTSSGGGSEEEEEEEEESSSSS-EEEEEE-----PPTT-EEEEE-SS----SEEEEEEEEESSSS----SEEEEE-

pLDDT: mean 92.77, std 7.29, range [61.78, 98.69]